Protein AF-A0A842NW43-F1 (afdb_monomer)

pLDDT: mean 97.25, std 3.79, range [66.44, 98.62]

Sequence (100 aa):
MKKRCQWAKDEPNTTYHDDEWGTPQHDDQKLFEFLILEGAQAGLSWTTILNRREGYRKAFSDFDAKKVSKFTQKRVDKLLQDESIIRNKLKINSAINNAK

Solvent-accessible surface area (backbone atoms only — not comparable to full-atom values): 5929 Å² total; per-residue (Å²): 130,87,90,64,64,92,82,43,79,48,85,65,39,39,59,43,48,76,76,51,57,92,57,93,81,83,54,66,49,60,51,47,41,50,56,45,50,58,60,60,24,74,97,58,55,64,62,62,45,62,77,22,43,68,35,41,32,67,75,36,65,65,33,37,38,82,62,34,43,66,61,46,71,74,51,52,59,53,49,57,69,37,81,51,43,83,63,41,72,68,54,54,50,48,48,32,57,75,34,102

Structure (mmCIF, N/CA/C/O backbone):
data_AF-A0A842NW43-F1
#
_entry.id   AF-A0A842NW43-F1
#
loop_
_atom_site.group_PDB
_atom_site.id
_atom_site.type_symbol
_atom_site.label_atom_id
_atom_site.label_alt_id
_atom_site.label_comp_id
_atom_site.label_asym_id
_atom_site.label_entity_id
_atom_site.label_seq_id
_atom_site.pdbx_PDB_ins_code
_atom_site.Cartn_x
_atom_site.Cartn_y
_atom_site.Cartn_z
_atom_site.occupancy
_atom_site.B_iso_or_equiv
_atom_site.auth_seq_id
_atom_site.auth_comp_id
_atom_site.auth_asym_id
_atom_site.auth_atom_id
_atom_site.pdbx_PDB_model_num
ATOM 1 N N . MET A 1 1 ? 16.380 -7.585 -25.940 1.00 66.44 1 MET A N 1
ATOM 2 C CA . MET A 1 1 ? 16.075 -7.038 -24.596 1.00 66.44 1 MET A CA 1
ATOM 3 C C . MET A 1 1 ? 15.057 -5.921 -24.749 1.00 66.44 1 MET A C 1
ATOM 5 O O . MET A 1 1 ? 15.268 -5.071 -25.607 1.00 66.44 1 MET A O 1
ATOM 9 N N . LYS A 1 2 ? 13.964 -5.916 -23.972 1.00 78.94 2 LYS A N 1
ATOM 10 C CA . LYS A 1 2 ? 13.060 -4.752 -23.911 1.00 78.94 2 LYS A CA 1
ATOM 11 C C . LYS A 1 2 ? 13.848 -3.543 -23.392 1.00 78.94 2 LYS A C 1
ATOM 13 O O . LYS A 1 2 ? 14.575 -3.666 -22.407 1.00 78.94 2 LYS A O 1
ATOM 18 N N . LYS A 1 3 ? 13.714 -2.389 -24.047 1.00 90.94 3 LYS A N 1
ATOM 19 C CA . LYS A 1 3 ? 14.248 -1.117 -23.544 1.00 90.94 3 LYS A CA 1
ATOM 20 C C . LYS A 1 3 ? 13.285 -0.608 -22.468 1.00 90.94 3 LYS A C 1
ATOM 22 O O . LYS A 1 3 ? 12.150 -0.282 -22.794 1.00 90.94 3 LYS A O 1
ATOM 27 N N . ARG A 1 4 ? 13.721 -0.590 -21.208 1.00 95.81 4 ARG A N 1
ATOM 28 C CA . ARG A 1 4 ? 12.918 -0.143 -20.055 1.00 95.81 4 ARG A CA 1
ATOM 29 C C . ARG A 1 4 ? 13.348 1.236 -19.572 1.00 95.81 4 ARG A C 1
ATOM 31 O O . ARG A 1 4 ? 14.444 1.698 -19.907 1.00 95.81 4 ARG A O 1
ATOM 38 N N . CYS A 1 5 ? 12.501 1.881 -18.770 1.00 96.69 5 CYS A N 1
ATOM 39 C CA . CYS A 1 5 ? 12.899 3.067 -18.021 1.00 96.69 5 CYS A CA 1
ATOM 40 C C . CYS A 1 5 ? 14.120 2.771 -17.135 1.00 96.69 5 CYS A C 1
ATOM 42 O O . CYS A 1 5 ? 14.303 1.655 -16.651 1.00 96.69 5 CYS A O 1
ATOM 44 N N . GLN A 1 6 ? 14.952 3.790 -16.895 1.00 95.81 6 GLN A N 1
ATOM 45 C CA . GLN A 1 6 ? 16.237 3.625 -16.201 1.00 95.81 6 GLN A CA 1
ATOM 46 C C . GLN A 1 6 ? 16.111 3.060 -14.781 1.00 95.81 6 GLN A C 1
ATOM 48 O O . GLN A 1 6 ? 17.077 2.496 -14.283 1.00 95.81 6 GLN A O 1
ATOM 53 N N . TRP A 1 7 ? 14.962 3.215 -14.124 1.00 95.75 7 TRP A N 1
ATOM 54 C CA . TRP A 1 7 ? 14.735 2.738 -12.761 1.00 95.75 7 TRP A CA 1
ATOM 55 C C . TRP A 1 7 ? 14.315 1.257 -12.685 1.00 95.75 7 TRP A C 1
ATOM 57 O O . TRP A 1 7 ? 14.490 0.639 -11.641 1.00 95.75 7 TRP A O 1
ATOM 67 N N . ALA A 1 8 ? 13.814 0.660 -13.771 1.00 96.94 8 ALA A N 1
ATOM 68 C CA . ALA A 1 8 ? 13.299 -0.712 -13.788 1.00 96.94 8 ALA A CA 1
ATOM 69 C C . ALA A 1 8 ? 14.413 -1.724 -14.119 1.00 96.94 8 ALA A C 1
ATOM 71 O O . ALA A 1 8 ? 14.520 -2.197 -15.255 1.00 96.94 8 ALA A O 1
ATOM 72 N N . LYS A 1 9 ? 15.288 -2.005 -13.141 1.00 93.69 9 LYS A N 1
ATOM 73 C CA . LYS A 1 9 ? 16.511 -2.812 -13.343 1.00 93.69 9 LYS A CA 1
ATOM 74 C C . LYS A 1 9 ? 16.459 -4.226 -12.757 1.00 93.69 9 LYS A C 1
ATOM 76 O O . LYS A 1 9 ? 17.153 -5.100 -13.268 1.00 93.69 9 LYS A O 1
ATOM 81 N N . ASP A 1 10 ? 15.683 -4.436 -11.704 1.00 94.56 10 ASP A N 1
ATOM 82 C CA . ASP A 1 10 ? 15.643 -5.646 -10.880 1.00 94.56 10 ASP A CA 1
ATOM 83 C C . ASP A 1 10 ? 14.201 -6.063 -10.558 1.00 94.56 10 ASP A C 1
ATOM 85 O O . ASP A 1 10 ? 13.283 -5.251 -10.649 1.00 94.56 10 ASP A O 1
ATOM 89 N N . GLU A 1 11 ? 13.982 -7.319 -10.164 1.00 95.06 11 GLU A N 1
ATOM 90 C CA . GLU A 1 11 ? 12.673 -7.744 -9.655 1.00 95.06 11 GLU A CA 1
ATOM 91 C C . GLU A 1 11 ? 12.454 -7.239 -8.216 1.00 95.06 11 GLU A C 1
ATOM 93 O O . GLU A 1 11 ? 13.394 -7.255 -7.416 1.00 95.06 11 GLU A O 1
ATOM 98 N N . PRO A 1 12 ? 11.226 -6.821 -7.847 1.00 97.25 12 PRO A N 1
ATOM 99 C CA . PRO A 1 12 ? 9.991 -6.862 -8.646 1.00 97.25 12 PRO A CA 1
ATOM 100 C C . PRO A 1 12 ? 9.759 -5.650 -9.578 1.00 97.25 12 PRO A C 1
ATOM 102 O O . PRO A 1 12 ? 8.693 -5.537 -10.184 1.00 97.25 12 PRO A O 1
ATOM 105 N N . ASN A 1 13 ? 10.705 -4.708 -9.691 1.00 97.38 13 ASN A N 1
ATOM 106 C CA . ASN A 1 13 ? 10.518 -3.476 -10.473 1.00 97.38 13 ASN A CA 1
ATOM 107 C C . ASN A 1 13 ? 10.359 -3.733 -11.975 1.00 97.38 13 ASN A C 1
ATOM 109 O O . ASN A 1 13 ? 9.618 -3.004 -12.627 1.00 97.38 13 ASN A O 1
ATOM 113 N N . THR A 1 14 ? 11.040 -4.732 -12.540 1.00 97.25 14 THR A N 1
ATOM 114 C CA . THR A 1 14 ? 10.930 -5.069 -13.967 1.00 97.25 14 THR A CA 1
ATOM 115 C C . THR A 1 14 ? 9.551 -5.600 -14.336 1.00 97.25 14 THR A C 1
ATOM 117 O O . THR A 1 14 ? 8.988 -5.120 -15.319 1.00 97.25 14 THR A O 1
ATOM 120 N N . THR A 1 15 ? 8.983 -6.514 -13.543 1.00 97.25 15 THR A N 1
ATOM 121 C CA . THR A 1 15 ? 7.605 -6.994 -13.749 1.00 97.25 15 THR A CA 1
ATOM 122 C C . THR A 1 15 ? 6.596 -5.867 -13.537 1.00 97.25 15 THR A C 1
ATOM 124 O O . THR A 1 15 ? 5.763 -5.609 -14.400 1.00 97.25 15 THR A O 1
ATOM 127 N N . TYR A 1 16 ? 6.719 -5.119 -12.434 1.00 97.81 16 TYR A N 1
ATOM 128 C CA . TYR A 1 16 ? 5.831 -3.987 -12.153 1.00 97.81 16 TYR A CA 1
ATOM 129 C C . TYR A 1 16 ? 5.851 -2.931 -13.269 1.00 97.81 16 TYR A C 1
ATOM 131 O O . TYR A 1 16 ? 4.802 -2.435 -13.672 1.00 97.81 16 TYR A O 1
ATOM 139 N N . HIS A 1 17 ? 7.036 -2.599 -13.789 1.00 97.88 17 HIS A N 1
ATOM 140 C CA . HIS A 1 17 ? 7.195 -1.660 -14.898 1.00 97.88 17 HIS A CA 1
ATOM 141 C C . HIS A 1 17 ? 6.491 -2.136 -16.168 1.00 97.88 17 HIS A C 1
ATOM 143 O O . HIS A 1 17 ? 5.835 -1.344 -16.835 1.00 97.88 17 HIS A O 1
ATOM 149 N N . ASP A 1 18 ? 6.682 -3.404 -16.531 1.00 96.88 18 ASP A N 1
ATOM 150 C CA . ASP A 1 18 ? 6.211 -3.928 -17.810 1.00 96.88 18 ASP A CA 1
ATOM 151 C C . ASP A 1 18 ? 4.693 -4.151 -17.834 1.00 96.88 18 ASP A C 1
ATOM 153 O O . ASP A 1 18 ? 4.094 -3.992 -18.898 1.00 96.88 18 ASP A O 1
ATOM 157 N N . ASP A 1 19 ? 4.097 -4.491 -16.687 1.00 96.38 19 ASP A N 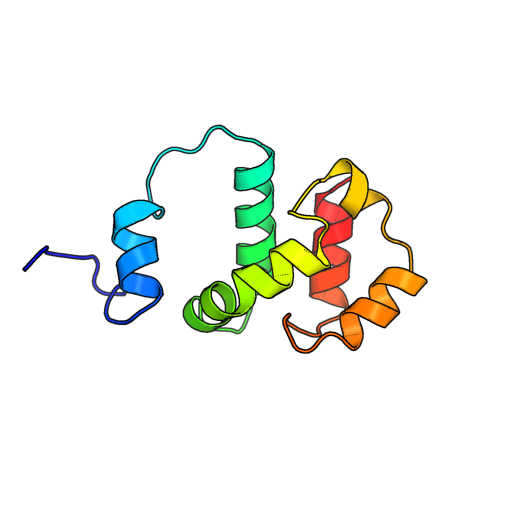1
ATOM 158 C CA . ASP A 1 19 ? 2.715 -4.977 -16.625 1.00 96.38 19 ASP A CA 1
ATOM 159 C C . ASP A 1 19 ? 1.741 -4.002 -15.942 1.00 96.38 19 ASP A C 1
ATOM 161 O O . ASP A 1 19 ? 0.539 -4.051 -16.202 1.00 96.38 19 ASP A O 1
ATOM 165 N N . GLU A 1 20 ? 2.219 -3.115 -15.061 1.00 97.19 20 GLU A N 1
ATOM 166 C CA . GLU A 1 20 ? 1.344 -2.248 -14.255 1.00 97.19 20 GLU A CA 1
ATOM 167 C C . GLU A 1 20 ? 1.661 -0.756 -14.400 1.00 97.19 20 GLU A C 1
ATOM 169 O O . GLU A 1 20 ? 0.745 0.062 -14.503 1.00 97.19 20 GLU A O 1
ATOM 174 N N . TRP A 1 21 ? 2.939 -0.374 -14.420 1.00 97.19 21 TRP A N 1
ATOM 175 C CA . TRP A 1 21 ? 3.329 1.033 -14.386 1.00 97.19 21 TRP A CA 1
ATOM 176 C C . TRP A 1 21 ? 2.970 1.773 -15.680 1.00 97.19 21 TRP A C 1
ATOM 178 O O . TRP A 1 21 ? 3.351 1.375 -16.778 1.00 97.19 21 TRP A O 1
ATOM 188 N N . GLY A 1 22 ? 2.257 2.893 -15.545 1.00 96.12 22 GLY A N 1
ATOM 189 C CA . GLY A 1 22 ? 1.841 3.722 -16.681 1.00 96.12 22 GLY A CA 1
ATOM 190 C C . GLY A 1 22 ? 0.685 3.143 -17.507 1.00 96.12 22 GLY A C 1
ATOM 191 O O . GLY A 1 22 ? 0.263 3.779 -18.473 1.00 96.12 22 GLY A O 1
ATOM 192 N N . THR A 1 23 ? 0.142 1.983 -17.125 1.00 97.00 23 THR A N 1
ATOM 193 C CA . THR A 1 23 ? -1.056 1.414 -17.753 1.00 97.00 23 THR A CA 1
ATOM 194 C C . THR A 1 23 ? -2.310 2.066 -17.158 1.00 97.00 23 THR A C 1
ATOM 196 O O . THR A 1 23 ? -2.442 2.095 -15.931 1.00 97.00 23 THR A O 1
ATOM 199 N N . PRO A 1 24 ? -3.246 2.591 -17.977 1.00 97.81 24 PRO A N 1
ATOM 200 C CA . PRO A 1 24 ? -4.493 3.166 -17.478 1.00 97.81 24 PRO A CA 1
ATOM 201 C C . PRO A 1 24 ? -5.264 2.188 -16.586 1.00 97.81 24 PRO A C 1
ATOM 203 O O . PRO A 1 24 ? -5.459 1.026 -16.942 1.00 97.81 24 PRO A O 1
ATOM 206 N N . GLN A 1 25 ? -5.717 2.675 -15.432 1.00 97.56 25 GLN A N 1
ATOM 207 C CA . GLN A 1 25 ? -6.484 1.903 -14.463 1.00 97.56 25 GLN A CA 1
ATOM 208 C C . GLN A 1 25 ? -7.788 2.632 -14.141 1.00 97.56 25 GLN A C 1
ATOM 210 O O . GLN A 1 25 ? -7.783 3.839 -13.906 1.00 97.56 25 GLN A O 1
ATOM 215 N N . HIS A 1 26 ? -8.888 1.883 -14.131 1.00 97.38 26 HIS A N 1
ATOM 216 C CA . HIS A 1 26 ? -10.240 2.399 -13.901 1.00 97.38 26 HIS A CA 1
ATOM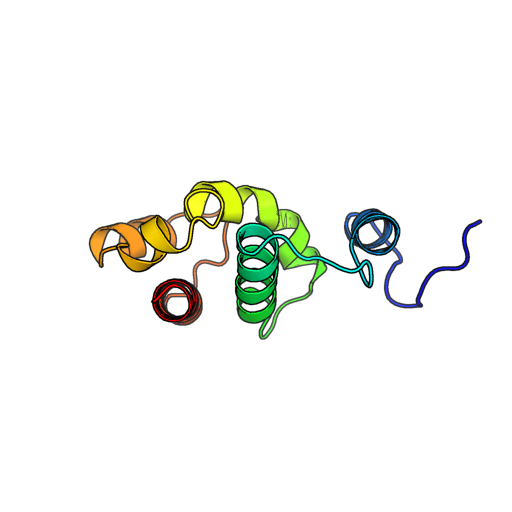 217 C C . HIS A 1 26 ? -10.973 1.669 -12.767 1.00 97.38 26 HIS A C 1
ATOM 219 O O . HIS A 1 26 ? -12.084 2.053 -12.424 1.00 97.38 26 HIS A O 1
ATOM 225 N N . ASP A 1 27 ? -10.372 0.623 -12.193 1.00 98.00 27 ASP A N 1
ATOM 226 C CA . ASP A 1 27 ? -10.895 -0.045 -11.007 1.00 98.00 27 ASP A CA 1
ATOM 227 C C . ASP A 1 27 ? -10.570 0.761 -9.739 1.00 98.00 27 ASP A C 1
ATOM 229 O O . ASP A 1 27 ? -9.400 0.960 -9.397 1.00 98.00 27 ASP A O 1
ATOM 233 N N . ASP A 1 28 ? -11.608 1.212 -9.035 1.00 97.69 28 ASP A N 1
ATOM 234 C CA . ASP A 1 28 ? -11.482 2.070 -7.851 1.00 97.69 28 ASP A CA 1
ATOM 235 C C . ASP A 1 28 ? -10.691 1.406 -6.716 1.00 97.69 28 ASP A C 1
ATOM 237 O O . ASP A 1 28 ? -9.909 2.068 -6.031 1.00 97.69 28 ASP A O 1
ATOM 241 N N . GLN A 1 29 ? -10.863 0.096 -6.514 1.00 98.00 29 GLN A N 1
ATOM 242 C CA . GLN A 1 29 ? -10.169 -0.635 -5.453 1.00 98.00 29 GLN A CA 1
ATOM 243 C C . GLN A 1 29 ? -8.666 -0.710 -5.742 1.00 98.00 29 GLN A C 1
ATOM 245 O O . GLN A 1 29 ? -7.850 -0.462 -4.853 1.00 98.00 29 GLN A O 1
ATOM 250 N N . LYS A 1 30 ? -8.285 -0.968 -6.997 1.00 97.81 30 LYS A N 1
ATOM 251 C CA . LYS A 1 30 ? -6.886 -0.992 -7.428 1.00 97.81 30 LYS A CA 1
ATOM 252 C C . LYS A 1 30 ? -6.253 0.402 -7.445 1.00 97.81 30 LYS A C 1
ATOM 254 O O . LYS A 1 30 ? -5.087 0.543 -7.078 1.00 97.81 30 LYS A O 1
ATOM 259 N N . LEU A 1 31 ? -7.008 1.440 -7.807 1.00 98.38 31 LEU A N 1
ATOM 260 C CA . LEU A 1 31 ? -6.559 2.829 -7.668 1.00 98.38 31 LEU A CA 1
ATOM 261 C C . LEU A 1 31 ? -6.309 3.193 -6.199 1.00 98.38 31 LEU A C 1
ATOM 263 O O . LEU A 1 31 ? -5.282 3.794 -5.880 1.00 98.38 31 LEU A O 1
ATOM 267 N N . PHE A 1 32 ? -7.202 2.783 -5.295 1.00 98.62 32 PHE A N 1
ATOM 268 C CA . PHE A 1 32 ? -7.017 2.972 -3.859 1.00 98.62 32 PHE A CA 1
ATOM 269 C C . PHE A 1 32 ? -5.804 2.190 -3.328 1.00 98.62 32 PHE A C 1
ATOM 271 O O . PHE A 1 32 ? -5.008 2.754 -2.577 1.00 98.62 32 PHE A O 1
ATOM 278 N N . GLU A 1 33 ? -5.594 0.942 -3.766 1.00 98.56 33 GLU A N 1
ATOM 279 C CA . GLU A 1 33 ? -4.376 0.172 -3.474 1.00 98.56 33 GLU A CA 1
ATOM 280 C C . GLU A 1 33 ? -3.115 0.970 -3.830 1.00 98.56 33 GLU A C 1
ATOM 282 O O . GLU A 1 33 ? -2.245 1.157 -2.974 1.00 98.56 33 GLU A O 1
ATOM 287 N N . PHE A 1 34 ? -3.023 1.493 -5.057 1.00 98.25 34 PHE A N 1
ATOM 288 C CA . PHE A 1 34 ? -1.867 2.286 -5.474 1.00 98.25 34 PHE A CA 1
ATOM 289 C C . PHE A 1 34 ? -1.687 3.543 -4.622 1.00 98.25 34 PHE A C 1
ATOM 291 O O . PHE A 1 34 ? -0.591 3.769 -4.113 1.00 98.25 34 PHE A O 1
ATOM 298 N N . LEU A 1 35 ? -2.755 4.306 -4.373 1.00 98.31 35 LEU A N 1
ATOM 299 C CA . LEU A 1 35 ? -2.695 5.510 -3.539 1.00 98.31 35 LEU A CA 1
ATOM 300 C C . LEU A 1 35 ? -2.126 5.224 -2.137 1.00 98.31 35 LEU A C 1
ATOM 302 O O . LEU A 1 35 ? -1.305 5.989 -1.623 1.00 98.31 35 LEU A O 1
ATOM 306 N N . ILE A 1 36 ? -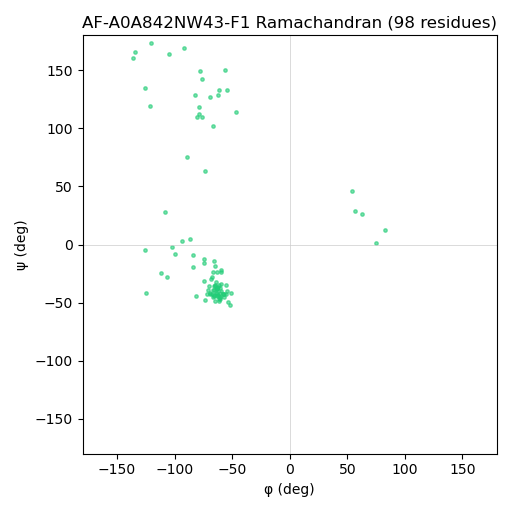2.545 4.122 -1.508 1.00 98.62 36 ILE A N 1
ATOM 307 C CA . ILE A 1 36 ? -2.049 3.739 -0.182 1.00 98.62 36 ILE A CA 1
ATOM 308 C C . ILE A 1 36 ? -0.584 3.300 -0.228 1.00 98.62 36 ILE A C 1
ATOM 310 O O . ILE A 1 36 ? 0.194 3.674 0.656 1.00 98.62 36 ILE A O 1
ATOM 314 N N . LEU A 1 37 ? -0.193 2.519 -1.236 1.00 98.56 37 LEU A N 1
ATOM 315 C CA . LEU A 1 37 ? 1.181 2.035 -1.380 1.00 98.56 37 LEU A CA 1
ATOM 316 C C . LEU A 1 37 ? 2.169 3.181 -1.654 1.00 98.56 37 LEU A C 1
ATOM 318 O O . LEU A 1 37 ? 3.242 3.205 -1.050 1.00 98.56 37 LEU A O 1
ATOM 322 N N . GLU A 1 38 ? 1.784 4.168 -2.462 1.00 98.00 38 GLU A N 1
ATOM 323 C CA . GLU A 1 38 ? 2.562 5.394 -2.706 1.00 98.00 38 GLU A CA 1
ATOM 324 C C . GLU A 1 38 ? 2.780 6.187 -1.405 1.00 98.00 38 GLU A C 1
ATOM 326 O O . GLU A 1 38 ? 3.905 6.551 -1.054 1.00 98.00 38 GLU A O 1
ATOM 331 N N . GLY A 1 39 ? 1.733 6.364 -0.591 1.00 97.75 39 GLY A N 1
ATOM 332 C CA . GLY A 1 39 ? 1.869 6.984 0.733 1.00 97.75 39 GLY A CA 1
ATOM 333 C C . GLY A 1 39 ? 2.775 6.183 1.681 1.00 97.75 39 GLY A C 1
ATOM 334 O O . GLY A 1 39 ? 3.562 6.746 2.453 1.00 97.75 39 GLY A O 1
ATOM 335 N N . ALA A 1 40 ? 2.720 4.850 1.606 1.00 97.94 40 ALA A N 1
ATOM 336 C CA . ALA A 1 40 ? 3.593 3.978 2.382 1.00 97.94 40 ALA A CA 1
ATOM 337 C C . ALA A 1 40 ? 5.071 4.090 1.967 1.00 97.94 40 ALA A C 1
ATOM 339 O O . ALA A 1 40 ? 5.947 3.834 2.803 1.00 97.94 40 ALA A O 1
ATOM 340 N N . GLN A 1 41 ? 5.363 4.527 0.738 1.00 98.25 41 GLN A N 1
ATOM 341 C CA . GLN A 1 41 ? 6.720 4.681 0.219 1.00 98.25 41 GLN A CA 1
ATOM 342 C C . GLN A 1 41 ? 7.517 5.788 0.914 1.00 98.25 41 GLN A C 1
ATOM 344 O O . GLN A 1 41 ? 8.731 5.666 0.993 1.00 98.25 41 GLN A O 1
ATOM 349 N N . ALA A 1 42 ? 6.899 6.842 1.458 1.00 97.12 42 ALA A N 1
ATOM 350 C CA . ALA A 1 42 ? 7.624 8.017 1.966 1.00 97.12 42 ALA A CA 1
ATOM 351 C C . ALA A 1 42 ? 8.846 7.658 2.852 1.00 97.12 42 ALA A C 1
ATOM 353 O O . ALA A 1 42 ? 8.690 7.078 3.932 1.00 97.12 42 ALA A O 1
ATOM 354 N N . GLY A 1 43 ? 10.060 7.974 2.383 1.00 97.31 43 GLY A N 1
ATOM 3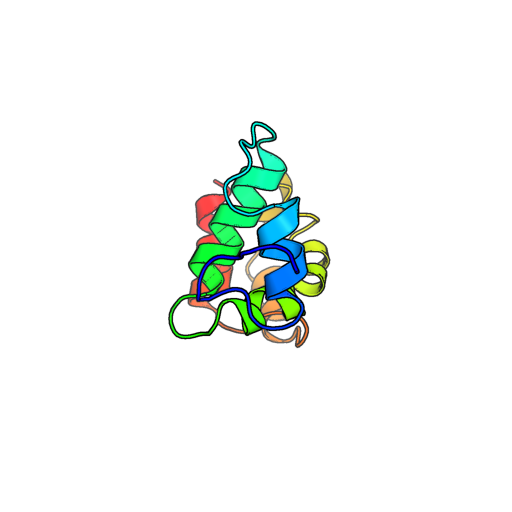55 C CA . GLY A 1 43 ? 11.328 7.639 3.053 1.00 97.31 43 GLY A CA 1
ATOM 356 C C . GLY A 1 43 ? 11.869 6.217 2.814 1.00 97.31 43 GLY A C 1
ATOM 357 O O . GLY A 1 43 ? 12.772 5.793 3.529 1.00 97.31 43 GLY A O 1
ATOM 358 N N . LEU A 1 44 ? 11.326 5.471 1.849 1.00 97.69 44 LEU A N 1
ATOM 359 C CA . LEU A 1 44 ? 11.703 4.102 1.479 1.00 97.69 44 LEU A CA 1
ATOM 360 C C . LEU A 1 44 ? 11.814 3.961 -0.050 1.00 97.69 44 LEU A C 1
ATOM 362 O O . LEU A 1 44 ? 11.337 4.803 -0.812 1.00 97.69 44 LEU A O 1
ATOM 366 N N . SER A 1 45 ? 12.427 2.869 -0.511 1.00 97.12 45 SER A N 1
ATOM 367 C CA . SER A 1 45 ? 12.430 2.513 -1.935 1.00 97.12 45 SER A CA 1
ATOM 368 C C . SER A 1 45 ? 11.100 1.886 -2.362 1.00 97.12 45 SER A C 1
ATOM 370 O O . SER A 1 45 ? 10.469 1.169 -1.582 1.00 97.12 45 SER A O 1
ATOM 372 N N . TRP A 1 46 ? 10.708 2.075 -3.625 1.00 97.31 46 TRP A N 1
ATOM 373 C CA . TRP A 1 46 ? 9.534 1.398 -4.187 1.00 97.31 46 TRP A CA 1
ATOM 374 C C . TRP A 1 46 ? 9.680 -0.131 -4.184 1.00 97.31 46 TRP A C 1
ATOM 376 O O . TRP A 1 46 ? 8.732 -0.833 -3.842 1.00 97.31 46 TRP A O 1
ATOM 386 N N . THR A 1 47 ? 10.895 -0.656 -4.400 1.00 97.69 47 THR A N 1
ATOM 387 C CA . THR A 1 47 ? 11.221 -2.085 -4.225 1.00 97.69 47 THR A CA 1
ATOM 388 C C . THR A 1 47 ? 10.771 -2.613 -2.858 1.00 97.69 47 THR A C 1
ATOM 390 O O . THR A 1 47 ? 10.204 -3.699 -2.761 1.00 97.69 47 THR A O 1
ATOM 393 N N . THR A 1 48 ? 10.973 -1.833 -1.785 1.00 97.56 48 THR A N 1
ATOM 394 C CA . THR A 1 48 ? 10.541 -2.213 -0.428 1.00 97.56 48 THR A CA 1
ATOM 395 C C . THR A 1 48 ? 9.022 -2.347 -0.338 1.00 97.56 48 THR A C 1
ATOM 397 O O . THR A 1 48 ? 8.523 -3.234 0.354 1.00 97.56 48 THR A O 1
ATOM 400 N N . ILE A 1 49 ? 8.288 -1.474 -1.029 1.00 98.25 49 ILE A N 1
ATOM 401 C CA . ILE A 1 49 ? 6.825 -1.470 -1.045 1.00 98.25 49 ILE A CA 1
ATOM 402 C C . ILE A 1 49 ? 6.289 -2.633 -1.875 1.00 98.25 49 ILE A C 1
ATOM 404 O O . ILE A 1 49 ? 5.459 -3.392 -1.376 1.00 98.25 49 ILE A O 1
ATOM 408 N N . LEU A 1 50 ? 6.818 -2.844 -3.083 1.00 98.12 50 LEU A N 1
ATOM 409 C CA . LEU A 1 50 ? 6.431 -3.964 -3.941 1.00 98.12 50 LEU A CA 1
ATOM 410 C C . LEU A 1 50 ? 6.652 -5.318 -3.251 1.00 98.12 50 LEU A C 1
ATOM 412 O O . LEU A 1 50 ? 5.751 -6.153 -3.252 1.00 98.12 50 LEU A O 1
ATOM 416 N N . ASN A 1 51 ? 7.782 -5.502 -2.560 1.00 98.06 51 ASN A N 1
ATOM 417 C CA . ASN A 1 51 ? 8.062 -6.724 -1.793 1.00 98.06 51 ASN A CA 1
ATOM 418 C C . ASN A 1 51 ? 7.082 -6.966 -0.631 1.00 98.06 51 ASN A C 1
ATOM 420 O O . ASN A 1 51 ? 6.921 -8.099 -0.183 1.00 98.06 51 ASN A O 1
ATOM 424 N N . ARG A 1 52 ? 6.426 -5.917 -0.124 1.00 98.12 52 ARG A N 1
ATOM 425 C CA . ARG A 1 52 ? 5.453 -5.988 0.980 1.00 98.12 52 ARG A CA 1
ATOM 426 C C . ARG A 1 52 ? 4.002 -5.927 0.506 1.00 98.12 52 ARG A C 1
ATOM 428 O O . ARG A 1 52 ? 3.094 -6.025 1.329 1.00 98.12 52 ARG A O 1
ATOM 435 N N . ARG A 1 53 ? 3.760 -5.780 -0.797 1.00 98.50 53 ARG A N 1
ATOM 436 C CA . ARG A 1 53 ? 2.432 -5.532 -1.376 1.00 98.50 53 ARG A CA 1
ATOM 437 C C . ARG A 1 53 ? 1.408 -6.607 -1.012 1.00 98.50 53 ARG A C 1
ATOM 439 O O . ARG A 1 53 ? 0.300 -6.275 -0.606 1.00 98.50 53 ARG A O 1
ATOM 446 N N . GLU A 1 54 ? 1.802 -7.877 -1.044 1.00 98.44 54 GLU A N 1
ATOM 447 C CA . GLU A 1 54 ? 0.962 -8.996 -0.584 1.00 98.44 54 GLU A CA 1
ATOM 448 C C . GLU A 1 54 ? 0.625 -8.927 0.913 1.00 98.44 54 GLU A C 1
ATOM 450 O O . GLU A 1 54 ? -0.499 -9.223 1.324 1.00 98.44 54 GLU A O 1
ATOM 455 N N . GLY A 1 55 ? 1.581 -8.495 1.740 1.00 98.56 55 GLY A N 1
ATOM 456 C CA . GLY A 1 55 ? 1.343 -8.223 3.158 1.00 98.56 55 GLY A CA 1
ATOM 457 C C . GLY A 1 55 ? 0.291 -7.133 3.339 1.00 98.56 55 GLY A C 1
ATOM 458 O O . GLY A 1 55 ? -0.670 -7.310 4.086 1.00 98.56 55 GLY A O 1
ATOM 459 N N . TYR A 1 56 ? 0.404 -6.046 2.571 1.00 98.62 56 TYR A N 1
ATOM 460 C CA . TYR A 1 56 ? -0.578 -4.965 2.580 1.00 98.62 56 TYR A CA 1
ATOM 461 C C . TYR A 1 56 ? -1.972 -5.419 2.138 1.00 98.62 56 TYR A C 1
ATOM 463 O O . TYR A 1 56 ? -2.933 -5.092 2.833 1.00 98.62 56 TYR A O 1
ATOM 471 N N . ARG A 1 57 ? -2.103 -6.216 1.067 1.00 98.62 57 ARG A N 1
ATOM 472 C CA . ARG A 1 57 ? -3.404 -6.772 0.643 1.00 98.62 57 ARG A CA 1
ATOM 473 C C . ARG A 1 57 ? -4.089 -7.505 1.794 1.00 98.62 57 ARG A C 1
ATOM 475 O O . ARG A 1 57 ? -5.222 -7.196 2.153 1.00 98.62 57 ARG A O 1
ATOM 482 N N . LYS A 1 58 ? -3.374 -8.400 2.480 1.00 98.50 58 LYS A N 1
ATOM 483 C CA . LYS A 1 58 ? -3.918 -9.138 3.637 1.00 98.50 58 LYS A CA 1
ATOM 484 C C . LYS A 1 58 ? -4.229 -8.221 4.826 1.00 98.50 58 LYS A C 1
ATOM 486 O O . LYS A 1 58 ? -5.290 -8.327 5.448 1.00 98.50 58 LYS A O 1
ATOM 491 N N . ALA A 1 59 ? -3.325 -7.299 5.146 1.00 98.44 59 ALA A N 1
ATOM 492 C CA . ALA A 1 59 ? -3.451 -6.374 6.268 1.00 98.44 59 ALA A CA 1
ATOM 493 C C . ALA A 1 59 ? -4.615 -5.379 6.103 1.00 98.44 59 ALA A C 1
ATOM 495 O O . ALA A 1 59 ? -5.303 -5.059 7.081 1.00 98.44 59 ALA A O 1
ATOM 496 N N . PHE A 1 60 ? -4.883 -4.933 4.878 1.00 98.44 60 PHE A N 1
ATOM 497 C CA . PHE A 1 60 ? -5.857 -3.889 4.558 1.00 98.44 60 PHE A CA 1
ATOM 498 C C . PHE A 1 60 ? -7.115 -4.428 3.867 1.00 98.44 60 PHE A C 1
ATOM 500 O O . PHE A 1 60 ? -7.787 -3.694 3.158 1.00 98.44 60 PHE A O 1
ATOM 507 N N . SER A 1 61 ? -7.490 -5.687 4.130 1.00 98.19 61 SER A N 1
ATOM 508 C CA . SER A 1 61 ? -8.733 -6.294 3.610 1.00 98.19 61 SER A CA 1
ATOM 509 C C . SER A 1 61 ? -8.864 -6.1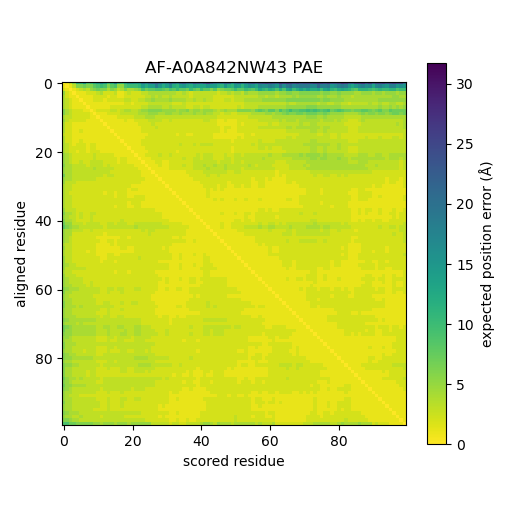88 2.088 1.00 98.19 61 SER A C 1
ATOM 511 O O . 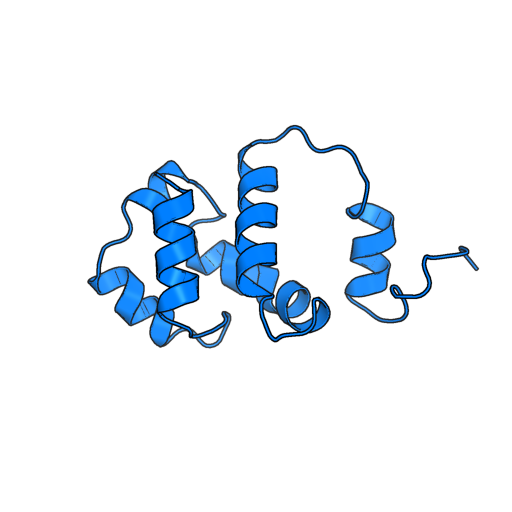SER A 1 61 ? -9.909 -5.786 1.583 1.00 98.19 61 SER A O 1
ATOM 513 N N . ASP A 1 62 ? -7.778 -6.514 1.393 1.00 98.31 62 ASP A N 1
ATOM 514 C CA . ASP A 1 62 ? -7.613 -6.400 -0.056 1.00 98.31 62 ASP A CA 1
ATOM 515 C C . ASP A 1 62 ? -7.854 -4.982 -0.592 1.00 98.31 62 ASP A C 1
ATOM 517 O O . ASP A 1 62 ? -8.292 -4.790 -1.715 1.00 98.31 62 ASP A O 1
ATOM 521 N N . PHE A 1 63 ? -7.588 -3.970 0.239 1.00 98.62 63 PHE A N 1
ATOM 522 C CA . PHE A 1 63 ? -7.827 -2.561 -0.074 1.00 98.62 63 PHE A CA 1
ATOM 523 C C . PHE A 1 63 ? -9.306 -2.207 -0.313 1.00 98.62 63 PHE A C 1
ATOM 525 O O . PHE A 1 63 ? -9.622 -1.199 -0.934 1.00 98.62 63 PHE A O 1
ATOM 532 N N . ASP A 1 64 ? -10.246 -2.961 0.258 1.00 98.56 64 ASP A N 1
ATOM 533 C CA . ASP A 1 64 ? -11.651 -2.545 0.311 1.00 98.56 64 ASP A CA 1
ATOM 534 C C . ASP A 1 64 ? -11.805 -1.300 1.210 1.00 98.56 64 ASP A C 1
ATOM 536 O O . ASP A 1 64 ? -11.818 -1.396 2.444 1.00 98.56 64 ASP A O 1
ATOM 540 N N . ALA A 1 65 ? -11.943 -0.119 0.599 1.00 98.44 65 ALA A N 1
ATOM 541 C CA . ALA A 1 65 ? -12.038 1.163 1.303 1.00 98.44 65 ALA A CA 1
ATOM 542 C C . ALA A 1 65 ? -13.178 1.198 2.344 1.00 98.44 65 ALA A C 1
ATOM 544 O O . ALA A 1 65 ? -13.019 1.745 3.440 1.00 98.44 65 ALA A O 1
ATOM 545 N N . LYS A 1 66 ? -14.312 0.530 2.086 1.00 98.31 66 LYS A N 1
ATOM 546 C CA . LYS A 1 66 ? -15.437 0.472 3.041 1.00 98.31 66 LYS A CA 1
ATOM 547 C C . LYS A 1 66 ? -15.094 -0.345 4.286 1.00 98.31 66 LYS A C 1
ATOM 549 O O . LYS A 1 66 ? -15.657 -0.092 5.354 1.00 98.31 66 LYS A O 1
ATOM 554 N N . LYS A 1 67 ? -14.213 -1.341 4.167 1.00 98.62 67 LYS A N 1
ATOM 555 C CA . LYS A 1 67 ? -13.696 -2.108 5.312 1.00 98.62 67 LYS A CA 1
ATOM 556 C C . LYS A 1 67 ? -12.569 -1.359 6.015 1.00 98.62 67 LYS A C 1
ATOM 558 O O . LYS A 1 67 ? -12.579 -1.279 7.243 1.00 98.62 67 LYS A O 1
ATOM 563 N N . VAL A 1 68 ? -11.631 -0.792 5.256 1.00 98.62 68 VAL A N 1
ATOM 564 C CA . VAL A 1 68 ? -10.460 -0.078 5.791 1.00 98.62 68 VAL A CA 1
ATOM 565 C C . VAL A 1 68 ? -10.871 1.160 6.588 1.00 98.62 68 VAL A C 1
ATOM 567 O O . VAL A 1 68 ? -10.359 1.365 7.686 1.00 98.62 68 VAL A O 1
ATOM 570 N N . SER A 1 69 ? -11.855 1.932 6.119 1.00 98.44 69 SER A N 1
ATOM 571 C CA . SER A 1 69 ? -12.378 3.111 6.835 1.00 98.44 69 SER A CA 1
ATOM 572 C C . SER A 1 69 ? -12.958 2.796 8.218 1.00 98.44 69 SER A C 1
ATOM 574 O O . SER A 1 69 ? -13.020 3.673 9.080 1.00 98.44 69 SER A O 1
ATOM 576 N N . LYS A 1 70 ? -13.344 1.535 8.455 1.00 98.56 70 LYS A N 1
ATOM 577 C CA . LYS A 1 70 ? -13.899 1.037 9.724 1.00 98.56 70 LYS A CA 1
ATOM 578 C C . LYS A 1 70 ? -12.843 0.438 10.655 1.00 98.56 70 LYS A C 1
ATOM 580 O O . LYS A 1 70 ? -13.195 -0.097 11.710 1.00 98.56 70 LYS A O 1
ATOM 585 N N . PHE A 1 71 ? -11.560 0.475 10.292 1.00 98.56 71 PHE A N 1
ATOM 586 C CA . PHE A 1 71 ? -10.501 -0.034 11.159 1.00 98.56 71 PHE A CA 1
ATOM 587 C C . PHE A 1 71 ? -10.451 0.752 12.473 1.00 98.56 71 PHE A C 1
ATOM 589 O O . PHE A 1 71 ? -10.397 1.978 12.503 1.00 98.56 71 PHE A O 1
ATOM 596 N N . THR A 1 72 ? -10.462 0.015 13.581 1.00 98.31 72 THR A N 1
ATOM 597 C CA . THR A 1 72 ? -10.440 0.568 14.938 1.00 98.31 72 THR A CA 1
ATOM 598 C C . THR A 1 72 ? -9.012 0.694 15.462 1.00 98.31 72 THR A C 1
ATOM 600 O O . THR A 1 72 ? -8.089 0.082 14.920 1.00 98.31 72 THR A O 1
ATOM 603 N N . GLN A 1 73 ? -8.823 1.393 16.587 1.00 98.12 73 GLN A N 1
ATOM 604 C CA . GLN A 1 73 ? -7.517 1.459 17.257 1.00 98.12 73 GLN A CA 1
ATOM 605 C C . GLN A 1 73 ? -6.950 0.060 17.557 1.00 98.12 73 GLN A C 1
ATOM 607 O O . GLN A 1 73 ? -5.787 -0.202 17.277 1.00 98.12 73 GLN A O 1
ATOM 612 N N . LYS A 1 74 ? -7.795 -0.894 17.977 1.00 98.44 74 LYS A N 1
ATOM 613 C CA . LYS A 1 74 ? -7.390 -2.295 18.188 1.00 98.44 74 LYS A CA 1
ATOM 614 C C . LYS A 1 74 ? -6.852 -2.954 16.913 1.00 98.44 74 LYS A C 1
ATOM 616 O O . LYS A 1 74 ? -5.980 -3.818 16.989 1.00 98.44 74 LYS A O 1
ATOM 621 N N . ARG A 1 75 ? -7.378 -2.596 15.734 1.00 98.31 75 ARG A N 1
ATOM 622 C CA . ARG A 1 75 ? -6.840 -3.073 14.450 1.00 98.31 75 ARG A CA 1
ATOM 623 C C . ARG A 1 75 ? -5.501 -2.408 14.149 1.00 98.31 75 ARG A C 1
ATOM 625 O O . ARG A 1 75 ? -4.584 -3.123 13.763 1.00 98.31 75 ARG A O 1
ATOM 632 N N . VAL A 1 76 ? -5.368 -1.102 14.379 1.00 98.56 76 VAL A N 1
ATOM 633 C CA . VAL A 1 76 ? -4.095 -0.374 14.225 1.00 98.56 76 VAL A CA 1
ATOM 634 C C . VAL A 1 76 ? -2.999 -0.991 15.095 1.00 98.56 76 VAL A C 1
ATOM 636 O O . VAL A 1 76 ? -1.912 -1.258 14.593 1.00 98.56 76 VAL A O 1
ATOM 639 N N . ASP A 1 77 ? -3.291 -1.301 16.358 1.00 98.44 77 ASP A N 1
ATOM 640 C CA . ASP A 1 77 ? -2.316 -1.896 17.279 1.00 98.44 77 ASP A CA 1
ATOM 641 C C . ASP A 1 77 ? -1.849 -3.279 16.803 1.00 98.44 77 ASP A C 1
ATOM 643 O O . ASP A 1 77 ? -0.665 -3.596 16.893 1.00 98.44 77 ASP A O 1
ATOM 647 N N . LYS A 1 78 ? -2.753 -4.081 16.221 1.00 98.38 78 LYS A N 1
ATOM 648 C CA . LYS A 1 78 ? -2.392 -5.356 15.578 1.00 98.38 78 LYS A CA 1
ATOM 649 C C . LYS A 1 78 ? -1.514 -5.152 14.343 1.00 98.38 78 LYS A C 1
ATOM 651 O O . LYS A 1 78 ? -0.535 -5.867 14.180 1.00 98.38 78 LYS A O 1
ATOM 656 N N . LEU A 1 79 ? -1.848 -4.182 13.493 1.00 98.50 79 LEU A N 1
ATOM 657 C CA . LEU A 1 79 ? -1.066 -3.861 12.294 1.00 98.50 79 LEU A CA 1
ATOM 658 C C . LEU A 1 79 ? 0.340 -3.355 12.642 1.00 98.50 79 LEU A C 1
ATOM 660 O O . LEU A 1 79 ? 1.292 -3.641 11.927 1.00 98.50 79 LEU A O 1
ATOM 664 N N . LEU A 1 80 ? 0.500 -2.661 13.771 1.00 98.50 80 LEU A N 1
ATOM 665 C CA . LEU A 1 80 ? 1.813 -2.247 14.271 1.00 98.50 80 LEU A CA 1
ATOM 666 C C . LEU A 1 80 ? 2.710 -3.416 14.696 1.00 98.50 80 LEU A C 1
ATOM 668 O O . LEU A 1 80 ? 3.906 -3.201 14.855 1.00 98.50 80 LEU A O 1
ATOM 672 N N . GLN A 1 81 ? 2.166 -4.623 14.860 1.00 98.44 81 GLN A N 1
ATOM 673 C CA . GLN A 1 81 ? 2.936 -5.843 15.120 1.00 98.44 81 GLN A CA 1
ATOM 674 C C . GLN A 1 81 ? 3.147 -6.693 13.858 1.00 98.44 81 GLN A C 1
ATOM 676 O O . GLN A 1 81 ? 3.916 -7.648 13.890 1.00 98.44 81 GLN A O 1
ATOM 681 N N . ASP A 1 82 ? 2.495 -6.353 12.745 1.00 98.25 82 ASP A N 1
ATOM 682 C CA . ASP A 1 82 ? 2.558 -7.127 11.508 1.00 98.25 82 ASP A CA 1
ATOM 683 C C . ASP A 1 82 ? 3.841 -6.805 10.728 1.00 98.25 82 ASP A C 1
ATOM 685 O O . ASP A 1 82 ? 4.022 -5.712 10.187 1.00 98.25 82 ASP A O 1
ATOM 689 N N . GLU A 1 83 ? 4.758 -7.769 10.677 1.00 97.75 83 GLU A N 1
ATOM 690 C CA .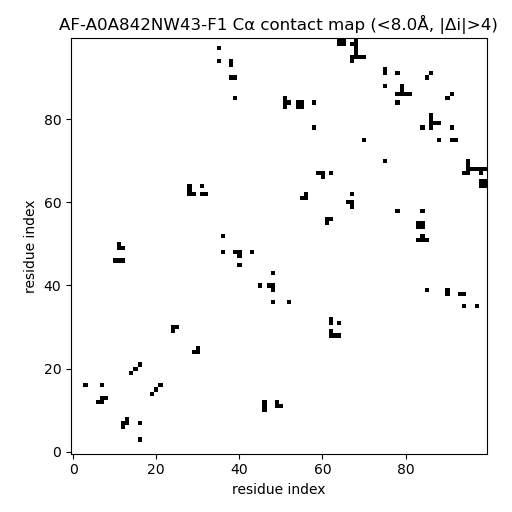 GLU A 1 83 ? 6.059 -7.611 10.023 1.00 97.75 83 GLU A CA 1
ATOM 691 C C . GLU A 1 83 ? 5.980 -7.640 8.497 1.00 97.75 83 GLU A C 1
ATOM 693 O O . GLU A 1 83 ? 6.950 -7.264 7.833 1.00 97.75 83 GLU A O 1
ATOM 698 N N . SER A 1 84 ? 4.839 -8.046 7.931 1.00 98.06 84 SER A N 1
ATOM 699 C CA . SER A 1 84 ? 4.631 -8.081 6.483 1.00 98.06 84 SER A CA 1
ATOM 700 C C . SER A 1 84 ? 4.422 -6.689 5.877 1.00 98.06 84 SER A C 1
ATOM 702 O O . SER A 1 84 ? 4.608 -6.512 4.675 1.00 98.06 84 SER A O 1
ATOM 704 N N . ILE A 1 85 ? 4.132 -5.670 6.696 1.00 98.50 85 ILE A N 1
ATOM 705 C CA . ILE A 1 85 ? 3.912 -4.278 6.272 1.00 98.50 85 ILE A CA 1
ATOM 706 C C . ILE A 1 85 ? 4.904 -3.310 6.926 1.00 98.50 85 ILE A C 1
ATOM 708 O O . ILE A 1 85 ? 5.699 -3.681 7.789 1.00 98.50 85 ILE A O 1
ATOM 712 N N . ILE A 1 86 ? 4.888 -2.039 6.514 1.00 98.25 86 ILE A N 1
ATOM 713 C CA . ILE A 1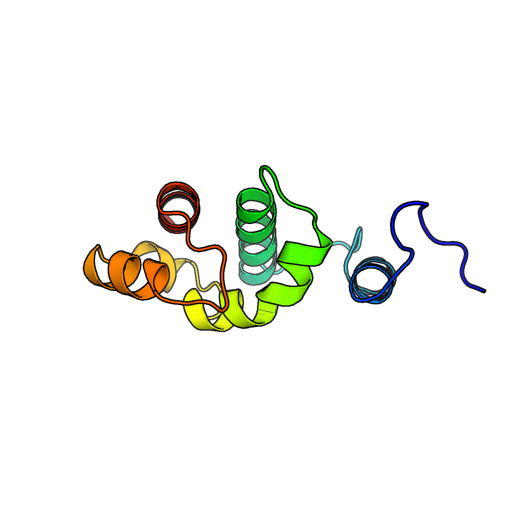 86 ? 5.670 -1.003 7.195 1.00 98.25 86 ILE A CA 1
ATOM 714 C C . ILE A 1 86 ? 4.966 -0.623 8.502 1.00 98.25 86 ILE A C 1
ATOM 716 O O . ILE A 1 86 ? 3.923 0.031 8.492 1.00 98.25 86 ILE A O 1
ATOM 720 N N . ARG A 1 87 ? 5.573 -0.999 9.635 1.00 97.81 87 ARG A N 1
ATOM 721 C CA . ARG A 1 87 ? 5.078 -0.760 11.005 1.00 97.81 87 ARG A CA 1
ATOM 722 C C . ARG A 1 87 ? 5.237 0.705 11.433 1.00 97.81 87 ARG A C 1
ATOM 724 O O . ARG A 1 87 ? 5.983 1.030 12.351 1.00 97.81 87 ARG A O 1
ATOM 731 N N . ASN A 1 88 ? 4.555 1.611 10.738 1.00 98.25 88 ASN A N 1
ATOM 732 C CA . ASN A 1 88 ? 4.542 3.039 11.042 1.00 98.25 88 ASN A CA 1
ATOM 733 C C . ASN A 1 88 ? 3.110 3.512 11.318 1.00 98.25 88 ASN A C 1
ATOM 735 O O . ASN A 1 88 ? 2.242 3.451 10.446 1.00 98.25 88 ASN A O 1
ATOM 739 N N . LYS A 1 89 ? 2.878 4.031 12.529 1.00 98.00 89 LYS A N 1
ATOM 740 C CA . LYS A 1 89 ? 1.545 4.433 13.000 1.00 98.00 89 LYS A CA 1
ATOM 741 C C . LYS A 1 89 ? 0.906 5.520 12.133 1.00 98.00 89 LYS A C 1
ATOM 743 O O . LYS A 1 89 ? -0.287 5.446 11.860 1.00 98.00 89 LYS A O 1
ATOM 748 N N . LEU A 1 90 ? 1.685 6.506 11.682 1.00 98.19 90 LEU A N 1
ATOM 749 C CA . LEU A 1 90 ? 1.170 7.607 10.864 1.00 98.19 90 LEU A CA 1
ATOM 750 C C . LEU A 1 90 ? 0.771 7.124 9.466 1.00 98.19 90 LEU A C 1
ATOM 752 O O . LEU A 1 90 ? -0.310 7.469 9.001 1.00 98.19 90 LEU A O 1
ATOM 756 N N . LYS A 1 91 ? 1.578 6.259 8.839 1.00 98.25 91 LYS A N 1
ATOM 757 C CA . LYS A 1 91 ? 1.255 5.656 7.534 1.00 98.25 91 LYS A CA 1
ATOM 758 C C . LYS A 1 91 ? -0.002 4.783 7.600 1.00 98.25 91 LYS A C 1
ATOM 760 O O . LYS A 1 91 ? -0.877 4.913 6.750 1.00 98.25 91 LYS A O 1
ATOM 765 N N . ILE A 1 92 ? -0.130 3.949 8.636 1.00 98.56 92 ILE A N 1
ATOM 766 C CA . ILE A 1 92 ? -1.324 3.111 8.850 1.00 98.56 92 ILE A CA 1
ATOM 767 C C . ILE A 1 92 ? -2.571 3.985 9.029 1.00 98.56 92 ILE A C 1
ATOM 769 O O . ILE A 1 92 ? -3.583 3.761 8.369 1.00 98.56 92 ILE A O 1
ATOM 773 N N . ASN A 1 93 ? -2.498 5.009 9.883 1.00 98.44 93 ASN A N 1
ATOM 774 C CA . ASN A 1 93 ? -3.625 5.915 10.105 1.00 98.44 93 ASN A CA 1
ATOM 775 C C . ASN A 1 93 ? -3.979 6.726 8.851 1.00 98.44 93 ASN A C 1
ATOM 777 O O . ASN A 1 93 ? -5.160 6.952 8.597 1.00 98.44 93 ASN A O 1
ATOM 781 N N . SER A 1 94 ? -2.988 7.126 8.049 1.00 98.38 94 SER A N 1
ATOM 782 C CA . SER A 1 94 ? -3.231 7.794 6.766 1.00 98.38 94 SER A CA 1
ATOM 783 C C . SER A 1 94 ? -4.035 6.908 5.821 1.00 98.38 94 SER A C 1
ATOM 785 O O . SER A 1 94 ? -4.964 7.397 5.191 1.00 98.38 94 SER A O 1
ATOM 787 N N . ALA A 1 95 ? -3.736 5.607 5.758 1.00 98.38 95 ALA A N 1
ATOM 788 C CA . ALA A 1 95 ? -4.485 4.684 4.912 1.00 98.38 95 ALA A CA 1
ATOM 789 C C . ALA A 1 95 ? -5.956 4.556 5.338 1.00 98.38 95 ALA A C 1
ATOM 791 O O . ALA A 1 95 ? -6.847 4.522 4.495 1.00 98.38 95 ALA A O 1
ATOM 792 N N . ILE A 1 96 ? -6.215 4.553 6.649 1.00 98.50 96 ILE A N 1
ATOM 793 C CA . ILE A 1 96 ? -7.576 4.542 7.206 1.00 98.50 96 ILE A CA 1
ATOM 794 C C . ILE A 1 96 ? -8.309 5.851 6.897 1.00 98.50 96 ILE A C 1
ATOM 796 O O . ILE A 1 96 ? -9.501 5.828 6.605 1.00 98.50 96 ILE A O 1
ATOM 800 N N . ASN A 1 97 ? -7.617 6.990 6.962 1.00 98.31 97 ASN A N 1
ATOM 801 C CA . ASN A 1 97 ? -8.212 8.289 6.656 1.00 98.31 97 ASN A CA 1
ATOM 802 C C . ASN A 1 97 ? -8.501 8.468 5.163 1.00 98.31 97 ASN A C 1
ATOM 804 O O . ASN A 1 97 ? -9.564 8.973 4.840 1.00 98.31 97 ASN A O 1
ATOM 808 N N . ASN A 1 98 ? -7.620 8.000 4.276 1.00 98.06 98 ASN A N 1
ATOM 809 C CA . ASN A 1 98 ? -7.843 8.029 2.826 1.00 98.06 98 ASN A CA 1
ATOM 810 C C . ASN A 1 98 ? -9.020 7.143 2.381 1.00 98.06 98 ASN A C 1
ATOM 812 O O . ASN A 1 98 ? -9.501 7.288 1.265 1.00 98.06 98 ASN A O 1
ATOM 816 N N . ALA A 1 99 ? -9.450 6.196 3.219 1.00 97.88 99 ALA A N 1
ATOM 817 C CA . ALA A 1 99 ? -10.577 5.314 2.937 1.00 97.88 99 ALA A CA 1
ATOM 818 C C . ALA A 1 99 ? -11.951 5.923 3.290 1.00 97.88 99 ALA A C 1
ATOM 820 O O . ALA A 1 99 ? -12.970 5.287 3.012 1.00 97.88 99 ALA A O 1
ATOM 821 N N . LYS A 1 100 ? -11.980 7.074 3.978 1.00 95.88 100 LYS A N 1
ATOM 822 C CA . LYS A 1 100 ? -13.197 7.772 4.428 1.00 95.88 100 LYS A CA 1
ATOM 823 C C . LYS A 1 100 ? -13.632 8.810 3.405 1.00 95.88 100 LYS A C 1
ATOM 825 O O . LYS A 1 100 ? -14.862 8.917 3.224 1.00 95.88 100 L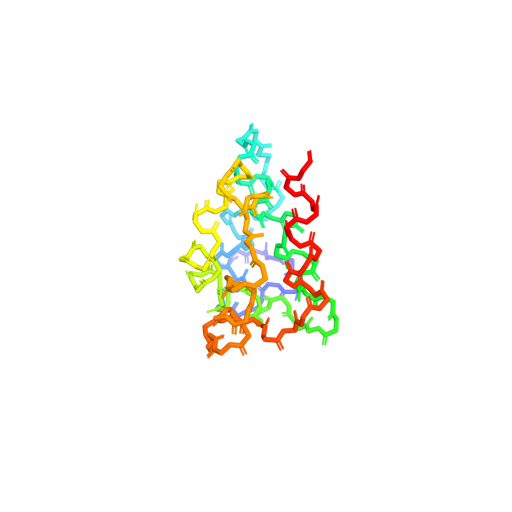YS A O 1
#

Nearest PDB structures (foldseek):
  2ofk-assembly1_A  TM=9.752E-01  e=8.929E-08  Salmonella enterica subsp. enterica serovar Typhi
  4ai5-assembly3_C  TM=9.629E-01  e=4.332E-06  Staphylococcus aureus subsp. aureus MSSA476
  4ai4-assembly1_A  TM=9.508E-01  e=5.672E-06  Staphylococcus aureus subsp. aureus MSSA476
  4aia-assembly4_D  TM=9.618E-01  e=9.726E-06  Staphylococcus aureus
  1p7m-assembly1_A  TM=8.534E-01  e=7.963E-05  Escherichia coli

Foldseek 3Di:
DDDFDPVQDDPPSVVCRVPPPPDDDDDPQVVLLVVLLVLLCVPHDNRLSVQLSVVCCVLQVNSQLVSLLPQDVVSLVVVLVRPSGDNDSVSSVVSNVSSD

Mean predicted aligned error: 2.45 Å

Radius of gyration: 14.32 Å; Cα contacts (8 Å, |Δi|>4): 84; chains: 1; bounding box: 32×17×43 Å

Secondary structure (DSSP, 8-state):
-----TT--STTHHHHHHHTTT-----HHHHHHHHHHHHHHTTS-HHHHHHHHHHHHHHTGGG-HHHHTT--HHHHHHHTT-TTS---HHHHHHHHHHT-